Protein AF-A0A931QDY7-F1 (afdb_monomer_lite)

pLDDT: mean 85.54, std 15.71, range [38.47, 98.38]

Radius of gyration: 17.03 Å; chains: 1; bounding box: 41×30×56 Å

Sequence (142 aa):
MKAKELLAEIRPSWLQRVSYSLTRGTNLRGVFIQQLERFFDGLEQAVTTGNPAWLDSILYEWTGSPTLTDLQQQKNNVADLLNKIISITNDVAIENLSEQDALDLLTTITPIYTYALEKTARLEMEARVLYISNELIEMQQK

Foldseek 3Di:
DLLLVLLVQLVVVLLVVLLVVLPVPDPCSPVVSVLVVQQSVLLSVCLVPVNLCSNVVSLLCCLPDPVNVVSPPPDDDVLVSLVVSLVSLLVSLPVRHDPVSSVVNNVSSVVSSVVSNVSRVVSNVVVVVVVVVVVVVVVVVD

Secondary structure (DSSP, 8-state):
-HHHHHHHHHHHHHHHHHHHHH-TT-TTHHHHHHHHHHHHHHHHHHHHHS-GGGGHHHHHHHHH-HHHHHTSSS---HHHHHHHHHHHHHHHHHHHS-HHHHHHHHHHHHHHHHHHHHHHHHHHHHHHHHHHHHHHHHHHT-

Structure (mmCIF, N/CA/C/O backbone):
data_AF-A0A931QDY7-F1
#
_entry.id   AF-A0A931QDY7-F1
#
loop_
_atom_site.group_PDB
_atom_site.id
_atom_site.type_symbol
_atom_site.label_atom_id
_atom_site.label_alt_id
_atom_site.label_comp_id
_atom_site.label_asym_id
_atom_site.label_entity_id
_atom_site.label_seq_id
_atom_site.pdbx_PDB_ins_code
_atom_site.Cartn_x
_atom_site.Cartn_y
_atom_site.Cartn_z
_atom_site.occupancy
_atom_site.B_iso_or_equiv
_atom_site.auth_seq_id
_atom_site.auth_comp_id
_atom_site.auth_asym_id
_atom_site.auth_atom_id
_atom_site.pdbx_PDB_model_num
ATOM 1 N N . MET A 1 1 ? -6.771 -9.496 12.296 1.00 62.59 1 MET A N 1
ATOM 2 C CA . MET A 1 1 ? -8.187 -9.103 12.105 1.00 62.59 1 MET A CA 1
ATOM 3 C C . MET A 1 1 ? -8.369 -7.602 12.286 1.00 62.59 1 MET A C 1
ATOM 5 O O . MET A 1 1 ? -8.658 -6.970 11.284 1.00 62.59 1 MET A O 1
ATOM 9 N N . LYS A 1 2 ? -8.045 -7.021 13.453 1.00 87.75 2 LYS A N 1
ATOM 10 C CA . LYS A 1 2 ? -8.127 -5.566 13.708 1.00 87.75 2 LYS A CA 1
ATOM 11 C C . LYS A 1 2 ? -7.509 -4.678 12.611 1.00 87.75 2 LYS A C 1
ATOM 13 O O . LYS A 1 2 ? -8.185 -3.826 12.062 1.00 87.75 2 LYS A O 1
ATOM 18 N N . ALA A 1 3 ? -6.265 -4.931 12.193 1.00 88.31 3 ALA A N 1
ATOM 19 C CA . ALA A 1 3 ? -5.609 -4.111 11.162 1.00 88.31 3 ALA A CA 1
ATOM 20 C C . ALA A 1 3 ? -6.330 -4.102 9.794 1.00 88.31 3 ALA A C 1
ATOM 22 O O . ALA A 1 3 ? -6.276 -3.107 9.081 1.00 88.31 3 ALA A O 1
ATOM 23 N N . LYS A 1 4 ? -7.034 -5.185 9.430 1.00 92.56 4 LYS A N 1
ATOM 24 C CA . LYS A 1 4 ? -7.841 -5.229 8.201 1.00 92.56 4 LYS A CA 1
ATOM 25 C C . LYS A 1 4 ? -9.071 -4.328 8.324 1.00 92.56 4 LYS A C 1
ATOM 27 O O . LYS A 1 4 ? -9.403 -3.615 7.388 1.00 92.56 4 LYS A O 1
ATOM 32 N N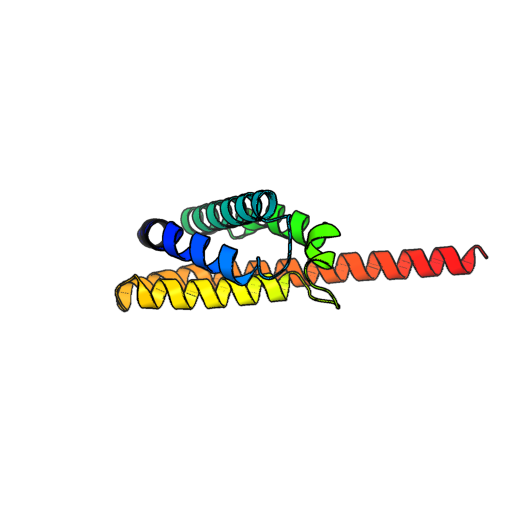 . GLU A 1 5 ? -9.738 -4.368 9.472 1.00 95.25 5 GLU A N 1
ATOM 33 C CA . GLU A 1 5 ? -10.911 -3.531 9.751 1.00 95.25 5 GLU A CA 1
ATOM 34 C C . GLU A 1 5 ? -10.528 -2.047 9.734 1.00 95.25 5 GLU A C 1
ATOM 36 O O . GLU A 1 5 ? -11.194 -1.254 9.076 1.00 95.25 5 GLU A O 1
ATOM 41 N N . LEU A 1 6 ? -9.387 -1.706 10.341 1.00 96.56 6 LEU A N 1
ATOM 42 C CA . LEU A 1 6 ? -8.834 -0.351 10.324 1.00 96.56 6 LEU A CA 1
ATOM 43 C C . LEU A 1 6 ? -8.450 0.110 8.908 1.00 96.56 6 LEU A C 1
ATOM 45 O O . LEU A 1 6 ? -8.695 1.260 8.551 1.00 96.56 6 LEU A O 1
ATOM 49 N N . LEU A 1 7 ? -7.896 -0.778 8.067 1.00 95.81 7 LEU A N 1
ATOM 50 C CA . LEU A 1 7 ? -7.679 -0.477 6.645 1.00 95.81 7 LEU A CA 1
ATOM 51 C C . LEU A 1 7 ? -8.998 -0.187 5.923 1.00 95.81 7 LEU A C 1
ATOM 53 O O . LEU A 1 7 ? -9.100 0.804 5.203 1.00 95.81 7 LEU A O 1
ATOM 57 N N . ALA A 1 8 ? -10.012 -1.030 6.116 1.00 95.50 8 ALA A N 1
ATOM 58 C CA . ALA A 1 8 ? -11.313 -0.844 5.484 1.00 95.50 8 ALA A CA 1
ATOM 59 C C . ALA A 1 8 ? -11.973 0.482 5.905 1.00 95.50 8 ALA A C 1
ATOM 61 O O . ALA A 1 8 ? -12.577 1.153 5.068 1.00 95.50 8 ALA A O 1
ATOM 62 N N . GLU A 1 9 ? -11.808 0.887 7.166 1.00 96.94 9 GLU A N 1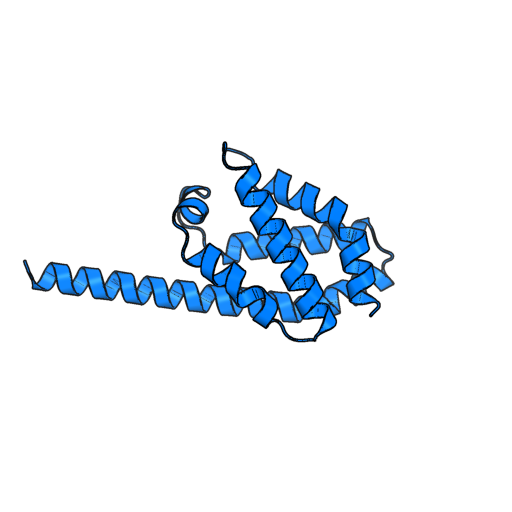
ATOM 63 C CA . GLU A 1 9 ? -12.301 2.160 7.698 1.00 96.94 9 GLU A CA 1
ATOM 64 C C . GLU A 1 9 ? -11.663 3.369 7.002 1.00 96.94 9 GLU A C 1
ATOM 66 O O . GLU A 1 9 ? -12.367 4.292 6.590 1.00 96.94 9 GLU A O 1
ATOM 71 N N . ILE A 1 10 ? -10.344 3.346 6.782 1.00 97.38 10 ILE A N 1
ATOM 72 C CA . ILE A 1 10 ? -9.651 4.461 6.123 1.00 97.38 10 ILE A CA 1
ATOM 73 C C . ILE A 1 10 ? -9.774 4.461 4.595 1.00 97.38 10 ILE A C 1
ATOM 75 O O . ILE A 1 10 ? -9.463 5.472 3.957 1.00 97.38 10 ILE A O 1
ATOM 79 N N . ARG A 1 11 ? -10.225 3.356 3.987 1.00 97.12 11 ARG A N 1
ATOM 80 C CA . ARG A 1 11 ? -10.252 3.151 2.528 1.00 97.12 11 ARG A CA 1
ATOM 81 C C . ARG A 1 11 ? -10.912 4.297 1.745 1.00 97.12 11 ARG A C 1
ATOM 83 O O . ARG A 1 11 ? -10.310 4.726 0.757 1.00 97.12 11 ARG A O 1
ATOM 90 N N . PRO A 1 12 ? -12.084 4.844 2.134 1.00 95.69 12 PRO A N 1
ATOM 91 C CA . PRO A 1 12 ? -12.721 5.924 1.376 1.00 95.69 12 PRO A CA 1
ATOM 92 C C . PRO A 1 12 ? -11.876 7.207 1.364 1.00 95.69 12 PRO A C 1
ATOM 94 O O . PRO A 1 12 ? -11.589 7.754 0.295 1.00 95.69 12 PRO A O 1
ATOM 97 N N . SER A 1 13 ? -11.420 7.648 2.542 1.00 96.38 13 SER A N 1
ATOM 98 C CA . SER A 1 13 ? -10.562 8.829 2.712 1.00 96.38 13 SER A CA 1
ATOM 99 C C . SER A 1 13 ? -9.225 8.659 1.989 1.00 96.38 13 SER A C 1
ATOM 101 O O . SER A 1 13 ? -8.731 9.589 1.341 1.00 96.38 13 SER A O 1
ATOM 103 N N . TRP A 1 14 ? -8.663 7.452 2.047 1.00 96.94 14 TRP A N 1
ATOM 104 C CA . TRP A 1 14 ? -7.428 7.086 1.368 1.00 96.94 14 TRP A CA 1
ATOM 105 C C . TRP A 1 14 ? -7.567 7.163 -0.155 1.00 96.94 14 TRP A C 1
ATOM 107 O O . TRP A 1 14 ? -6.819 7.905 -0.796 1.00 96.94 14 TRP A O 1
ATOM 117 N N . LEU A 1 15 ? -8.560 6.478 -0.739 1.00 93.62 15 LEU A N 1
ATOM 118 C CA . LEU A 1 15 ? -8.777 6.448 -2.193 1.00 93.62 15 LEU A CA 1
ATOM 119 C C . LEU A 1 15 ? -8.994 7.853 -2.738 1.00 93.62 15 LEU A C 1
ATOM 121 O O . LEU A 1 15 ? -8.415 8.222 -3.763 1.00 93.62 15 LEU A O 1
ATOM 125 N N . GLN A 1 16 ? -9.779 8.656 -2.019 1.00 92.12 16 GLN A N 1
ATOM 126 C CA . GLN A 1 16 ? -10.004 10.048 -2.357 1.00 92.12 16 GLN A CA 1
ATOM 127 C C . GLN A 1 16 ? -8.675 10.820 -2.410 1.00 92.12 16 GLN A C 1
ATOM 129 O O . GLN A 1 16 ? -8.344 11.410 -3.443 1.00 92.12 16 GLN A O 1
ATOM 134 N N . ARG A 1 17 ? -7.889 10.816 -1.326 1.00 92.06 17 ARG A N 1
ATOM 135 C CA . ARG A 1 17 ? -6.661 11.625 -1.233 1.00 92.06 17 ARG A CA 1
ATOM 136 C C . ARG A 1 17 ? -5.578 11.188 -2.201 1.00 92.06 17 ARG A C 1
ATOM 138 O O . ARG A 1 17 ? -4.994 12.045 -2.864 1.00 92.06 17 ARG A O 1
ATOM 145 N N . VAL A 1 18 ? -5.329 9.886 -2.316 1.00 89.31 18 VAL A N 1
ATOM 146 C CA . VAL A 1 18 ? -4.320 9.356 -3.241 1.00 89.31 18 VAL A CA 1
ATOM 147 C C . VAL A 1 18 ? -4.689 9.721 -4.682 1.00 89.31 18 VAL A C 1
ATOM 149 O O . VAL A 1 18 ? -3.857 10.270 -5.408 1.00 89.31 18 VAL A O 1
ATOM 152 N N . SER A 1 19 ? -5.962 9.569 -5.062 1.00 85.69 19 SER A N 1
ATOM 153 C CA . SER A 1 19 ? -6.451 9.953 -6.393 1.00 85.69 19 SER A CA 1
ATOM 154 C C . SER A 1 19 ? -6.301 11.452 -6.670 1.00 85.69 19 SER A C 1
ATOM 156 O O . SER A 1 19 ? -5.794 11.840 -7.724 1.00 85.69 19 SER A O 1
ATOM 158 N N . TYR A 1 20 ? -6.685 12.331 -5.738 1.00 85.31 20 TYR A N 1
ATOM 159 C CA . TYR A 1 20 ? -6.514 13.781 -5.918 1.00 85.31 20 TYR A CA 1
ATOM 160 C C . TYR A 1 20 ? -5.044 14.195 -6.001 1.00 85.31 20 TYR A C 1
ATOM 162 O O . TYR A 1 20 ? -4.679 15.067 -6.791 1.00 85.31 20 TYR A O 1
ATOM 170 N N . SER A 1 21 ? -4.187 13.561 -5.204 1.00 80.44 21 SER A N 1
ATOM 171 C CA . SER A 1 21 ? -2.767 13.892 -5.136 1.00 80.44 21 SER A CA 1
ATOM 172 C C . SER A 1 21 ? -2.008 13.521 -6.416 1.00 80.44 21 SER A C 1
ATOM 174 O O . SER A 1 21 ? -0.984 14.136 -6.725 1.00 80.44 21 SER A O 1
ATOM 176 N N . LEU A 1 22 ? -2.513 12.543 -7.172 1.00 70.94 22 LEU A N 1
ATOM 177 C CA . LEU A 1 22 ? -1.865 11.981 -8.361 1.00 70.94 22 LEU A CA 1
ATOM 178 C C . LEU A 1 22 ? -2.508 12.422 -9.687 1.00 70.94 22 LEU A C 1
ATOM 180 O O . LEU A 1 22 ? -1.923 12.224 -10.743 1.00 70.94 22 LEU A O 1
ATOM 184 N N . THR A 1 23 ? -3.671 13.080 -9.653 1.00 66.44 23 THR A N 1
ATOM 185 C CA . THR A 1 23 ? -4.417 13.506 -10.858 1.00 66.44 23 THR A CA 1
ATOM 186 C C . THR A 1 23 ? -4.244 14.981 -11.230 1.00 66.44 23 THR A C 1
ATOM 188 O O . THR A 1 23 ? -4.987 15.491 -12.073 1.00 66.44 23 THR A O 1
ATOM 191 N N . ARG A 1 24 ? -3.261 15.691 -10.654 1.00 58.50 24 ARG A N 1
ATOM 192 C CA . ARG A 1 24 ? -2.893 17.039 -11.120 1.00 58.50 24 ARG A CA 1
ATOM 193 C C . ARG A 1 24 ? -2.220 16.940 -12.500 1.00 58.50 24 ARG A C 1
ATOM 195 O O . ARG A 1 24 ? -1.001 16.972 -12.577 1.00 58.50 24 ARG A O 1
ATOM 202 N N . GLY A 1 25 ? -3.004 16.812 -13.576 1.00 52.31 25 GLY A N 1
ATOM 203 C CA . GLY A 1 25 ? -2.502 17.025 -14.939 1.00 52.31 25 GLY A CA 1
ATOM 204 C C . GLY A 1 25 ? -3.042 16.160 -16.083 1.00 52.31 25 GLY A C 1
ATOM 205 O O . GLY A 1 25 ? -2.677 16.459 -17.213 1.00 52.31 25 GLY A O 1
ATOM 206 N N . THR A 1 26 ? -3.881 15.132 -15.881 1.00 53.22 26 THR A N 1
ATOM 207 C CA . THR A 1 26 ? -4.153 14.171 -16.980 1.00 53.22 26 THR A CA 1
ATOM 208 C C . THR A 1 26 ? -5.550 13.547 -17.067 1.00 53.22 26 THR A C 1
ATOM 210 O O . THR A 1 26 ? -6.213 13.254 -16.074 1.00 53.22 26 THR A O 1
ATOM 213 N N . ASN A 1 27 ? -5.952 13.260 -18.316 1.00 56.56 27 ASN A N 1
ATOM 214 C CA . ASN A 1 27 ? -7.191 12.582 -18.737 1.00 56.56 27 ASN A CA 1
ATOM 215 C C . ASN A 1 27 ? -7.261 11.077 -18.379 1.00 56.56 27 ASN A C 1
ATOM 217 O O . ASN A 1 27 ? -8.221 10.407 -18.750 1.00 56.56 27 ASN A O 1
ATOM 221 N N . LEU A 1 28 ? -6.277 10.524 -17.658 1.00 59.19 28 LEU A N 1
ATOM 222 C CA . LEU A 1 28 ? -6.164 9.085 -17.349 1.00 59.19 28 LEU A CA 1
ATOM 223 C C . LEU A 1 28 ? -6.742 8.696 -15.973 1.00 59.19 28 LEU A C 1
ATOM 225 O O . LEU A 1 28 ? -6.499 7.599 -15.469 1.00 59.19 28 LEU A O 1
ATOM 229 N N . ARG A 1 29 ? -7.546 9.584 -15.369 1.00 64.81 29 ARG A N 1
ATOM 230 C CA . ARG A 1 29 ? -8.096 9.451 -14.009 1.00 64.81 29 ARG A CA 1
ATOM 231 C C . ARG A 1 29 ? -8.805 8.110 -13.757 1.00 64.81 29 ARG A C 1
ATOM 233 O O . ARG A 1 29 ? -8.601 7.524 -12.704 1.00 64.81 29 ARG A O 1
ATOM 240 N N . GLY A 1 30 ? -9.607 7.615 -14.703 1.00 67.69 30 GLY A N 1
ATOM 241 C CA . GLY A 1 30 ? -10.408 6.395 -14.508 1.00 67.69 30 GLY A CA 1
ATOM 242 C C . GLY A 1 30 ? -9.579 5.111 -14.393 1.00 67.69 30 GLY A C 1
ATOM 243 O O . GLY A 1 30 ? -9.786 4.327 -13.473 1.00 67.69 30 GLY A O 1
ATOM 244 N N . VAL A 1 31 ? -8.603 4.924 -15.288 1.00 73.94 31 VAL A N 1
ATOM 245 C CA . VAL A 1 31 ? -7.726 3.737 -15.287 1.00 73.94 31 VAL A CA 1
ATOM 246 C C . VAL A 1 31 ? -6.832 3.733 -14.052 1.00 73.94 31 VAL A C 1
ATOM 248 O O . VAL A 1 31 ? -6.623 2.694 -13.434 1.00 73.94 31 VAL A O 1
ATOM 251 N N . PHE A 1 32 ? -6.341 4.906 -13.649 1.00 76.94 32 PHE A N 1
ATOM 252 C CA . PHE A 1 32 ? -5.475 5.010 -12.485 1.00 76.94 32 PHE A CA 1
ATOM 253 C C . PHE A 1 32 ? -6.208 4.726 -11.164 1.00 76.94 32 PHE A C 1
ATOM 255 O O . PHE A 1 32 ? -5.659 4.051 -10.300 1.00 76.94 32 PHE A O 1
ATOM 262 N N . ILE A 1 33 ? -7.469 5.153 -11.022 1.00 83.94 33 ILE A N 1
ATOM 263 C CA . ILE A 1 33 ? -8.286 4.826 -9.840 1.00 83.94 33 ILE A CA 1
ATOM 264 C C . ILE A 1 33 ? -8.449 3.308 -9.684 1.00 83.94 33 ILE A C 1
ATOM 266 O O . ILE A 1 33 ? -8.236 2.791 -8.594 1.00 83.94 33 ILE A O 1
ATOM 270 N N . GLN A 1 34 ? -8.729 2.580 -10.769 1.00 87.75 34 GLN A N 1
ATOM 271 C CA . GLN A 1 34 ? -8.844 1.113 -10.722 1.00 87.75 34 GLN A CA 1
ATOM 272 C C . GLN A 1 34 ? -7.537 0.442 -10.271 1.00 87.75 34 GLN A C 1
ATOM 274 O O . GLN A 1 34 ? -7.549 -0.559 -9.558 1.00 87.75 34 GLN A O 1
ATOM 279 N N . GLN A 1 35 ? -6.391 0.997 -10.667 1.00 88.69 35 GLN A N 1
ATOM 280 C CA . GLN A 1 35 ? -5.078 0.511 -10.242 1.00 88.69 35 GLN A CA 1
ATOM 281 C C . GLN A 1 35 ? -4.829 0.775 -8.748 1.00 88.69 35 GLN A C 1
ATOM 283 O O . GLN A 1 35 ? -4.297 -0.090 -8.056 1.00 88.69 35 GLN A O 1
ATOM 288 N N . LEU A 1 36 ? -5.262 1.929 -8.230 1.00 91.44 36 LEU A N 1
ATOM 289 C CA . LEU A 1 36 ? -5.202 2.241 -6.798 1.00 91.44 36 LEU A CA 1
ATOM 290 C C . LEU A 1 36 ? -6.121 1.343 -5.964 1.00 91.44 36 LEU A C 1
ATOM 292 O O . LEU A 1 36 ? -5.728 0.911 -4.883 1.00 91.44 36 LEU A O 1
ATOM 296 N N . GLU A 1 37 ? -7.320 1.037 -6.459 1.00 94.12 37 GLU A N 1
ATOM 297 C CA . GLU A 1 37 ? -8.231 0.091 -5.807 1.00 94.12 37 GLU A CA 1
ATOM 298 C C . GLU A 1 37 ? -7.603 -1.301 -5.716 1.00 94.12 37 GLU A C 1
ATOM 300 O O . GLU A 1 37 ? -7.557 -1.872 -4.630 1.00 94.12 37 GLU A O 1
ATOM 305 N N . ARG A 1 38 ? -7.014 -1.796 -6.814 1.00 95.31 38 ARG A N 1
ATOM 306 C CA . ARG A 1 38 ? -6.286 -3.075 -6.826 1.00 95.31 38 ARG A CA 1
ATOM 307 C C . ARG A 1 38 ? -5.094 -3.086 -5.874 1.00 95.31 38 ARG A C 1
ATOM 309 O O . ARG A 1 38 ? -4.846 -4.096 -5.220 1.00 95.31 38 ARG A O 1
ATOM 316 N N . PHE A 1 39 ? -4.354 -1.980 -5.794 1.00 96.12 39 PHE A N 1
ATOM 317 C CA . PHE A 1 39 ? -3.272 -1.838 -4.823 1.00 96.12 39 PHE A CA 1
ATOM 318 C C . PHE A 1 39 ? -3.799 -1.959 -3.389 1.00 96.12 39 PHE A C 1
ATOM 320 O O . PHE A 1 39 ? -3.236 -2.702 -2.586 1.00 96.12 39 PHE A O 1
ATOM 327 N N . PHE A 1 40 ? -4.894 -1.263 -3.076 1.00 97.31 40 PHE A N 1
ATOM 328 C CA . PHE A 1 40 ? -5.498 -1.298 -1.748 1.00 97.31 40 PHE A CA 1
ATOM 329 C C . PHE A 1 40 ? -6.036 -2.690 -1.400 1.00 97.31 40 PHE A C 1
ATOM 331 O O . PHE A 1 40 ? -5.784 -3.187 -0.306 1.00 97.31 40 PHE A O 1
ATOM 338 N N . ASP A 1 41 ? -6.694 -3.361 -2.348 1.00 97.12 41 ASP A N 1
ATOM 339 C CA . ASP A 1 41 ? -7.148 -4.743 -2.175 1.00 97.12 41 ASP A CA 1
ATOM 340 C C . ASP A 1 41 ? -5.964 -5.678 -1.879 1.00 97.12 41 ASP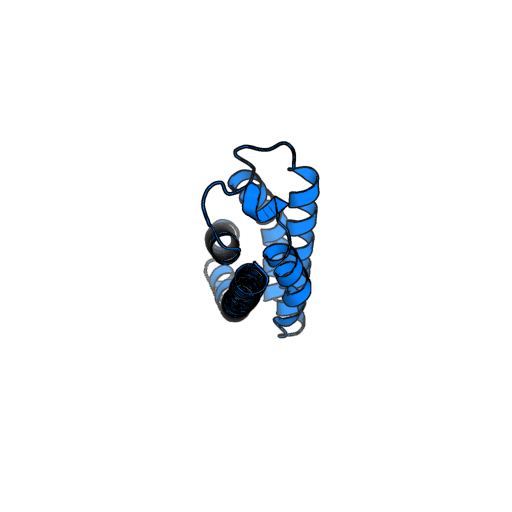 A C 1
ATOM 342 O O . ASP A 1 41 ? -6.028 -6.502 -0.965 1.00 97.12 41 ASP A O 1
ATOM 346 N N . GLY A 1 42 ? -4.852 -5.522 -2.605 1.00 97.88 42 GLY A N 1
ATOM 347 C CA . GLY A 1 42 ? -3.619 -6.269 -2.353 1.00 97.88 42 GLY A CA 1
ATOM 348 C C . GLY A 1 42 ? -3.031 -5.996 -0.966 1.00 97.88 42 GLY A C 1
ATOM 349 O O . GLY A 1 42 ? -2.582 -6.926 -0.297 1.00 97.88 42 GLY A O 1
ATOM 350 N N . LEU A 1 43 ? -3.091 -4.748 -0.494 1.00 97.81 43 LEU A N 1
ATOM 351 C CA . LEU A 1 43 ? -2.661 -4.368 0.853 1.00 97.81 43 LEU A CA 1
ATOM 352 C C . LEU A 1 43 ? -3.545 -5.017 1.929 1.00 97.81 43 LEU A C 1
ATOM 354 O O . LEU A 1 43 ? -3.025 -5.568 2.899 1.00 97.81 43 LEU A O 1
ATOM 358 N N . GLU A 1 44 ? -4.866 -5.027 1.743 1.00 96.94 44 GLU A N 1
ATOM 359 C CA . GLU A 1 44 ? -5.791 -5.715 2.650 1.00 96.94 44 GLU A CA 1
ATOM 360 C C . GLU A 1 44 ? -5.519 -7.226 2.707 1.00 96.94 44 GLU A C 1
ATOM 362 O O . GLU A 1 44 ? -5.536 -7.822 3.792 1.00 96.94 44 GLU A O 1
ATOM 367 N N . GLN A 1 45 ? -5.226 -7.861 1.566 1.00 97.25 45 GLN A N 1
ATOM 368 C CA . GLN A 1 45 ? -4.840 -9.276 1.529 1.00 97.25 45 GLN A CA 1
ATOM 369 C C . GLN A 1 45 ? -3.487 -9.521 2.202 1.00 97.25 45 GLN A C 1
ATOM 371 O O . GLN A 1 45 ? -3.344 -10.486 2.960 1.00 97.25 45 GLN A O 1
ATOM 376 N N . ALA A 1 46 ? -2.511 -8.636 1.995 1.00 97.69 46 ALA A N 1
ATOM 377 C CA . ALA A 1 46 ? -1.210 -8.713 2.649 1.00 97.69 46 ALA A CA 1
ATOM 378 C C . ALA A 1 46 ? -1.337 -8.618 4.175 1.00 97.69 46 ALA A C 1
ATOM 380 O O . ALA A 1 46 ? -0.763 -9.443 4.882 1.00 97.69 46 ALA A O 1
ATOM 381 N N . VAL A 1 47 ? -2.163 -7.703 4.692 1.00 96.69 47 VAL A N 1
ATOM 382 C CA . VAL A 1 47 ? -2.459 -7.608 6.132 1.00 96.69 47 VAL A CA 1
ATOM 383 C C . VAL A 1 47 ? -3.204 -8.839 6.646 1.00 96.69 47 VAL A C 1
ATOM 385 O O . VAL A 1 47 ? -2.933 -9.319 7.744 1.00 96.69 47 VAL A O 1
ATOM 388 N N . THR A 1 48 ? -4.142 -9.372 5.863 1.00 95.50 48 THR A N 1
ATOM 389 C CA . THR A 1 48 ? -4.946 -10.536 6.268 1.00 95.50 48 THR A CA 1
ATOM 390 C C . THR A 1 48 ? -4.107 -11.809 6.361 1.00 95.50 48 THR A C 1
ATOM 392 O O . THR A 1 48 ? -4.306 -12.614 7.269 1.00 95.50 48 THR A O 1
ATOM 395 N N . THR A 1 49 ? -3.184 -12.000 5.421 1.00 95.81 49 THR A N 1
ATOM 396 C CA . THR A 1 49 ? -2.402 -13.237 5.278 1.00 95.81 49 THR A CA 1
ATOM 397 C C . THR A 1 49 ? -0.997 -13.147 5.871 1.00 95.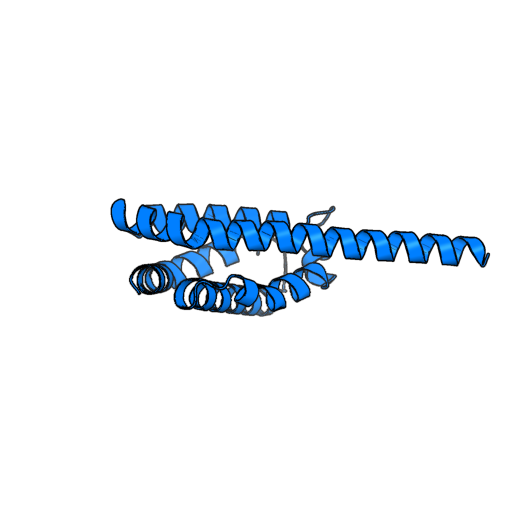81 49 THR A C 1
ATOM 399 O O . THR A 1 49 ? -0.348 -14.175 6.041 1.00 95.81 49 THR A O 1
ATOM 402 N N . GLY A 1 50 ? -0.510 -11.937 6.160 1.00 94.88 50 GLY A N 1
ATOM 403 C CA . GLY A 1 50 ? 0.882 -11.681 6.533 1.00 94.88 50 GLY A CA 1
ATOM 404 C C . GLY A 1 50 ? 1.870 -11.786 5.365 1.00 94.88 50 GLY A C 1
ATOM 405 O O . GLY A 1 50 ? 3.076 -11.784 5.597 1.00 94.88 50 GLY A O 1
ATOM 406 N N . ASN A 1 51 ? 1.392 -11.903 4.119 1.00 97.25 51 ASN A N 1
ATOM 407 C CA . ASN A 1 51 ? 2.241 -12.078 2.942 1.00 97.25 51 ASN A CA 1
ATOM 408 C C . ASN A 1 51 ? 2.267 -10.809 2.067 1.00 97.25 51 ASN A C 1
ATOM 410 O O . ASN A 1 51 ? 1.287 -10.534 1.376 1.00 97.25 51 ASN A O 1
ATOM 414 N N . PRO A 1 52 ? 3.373 -10.050 2.003 1.00 97.62 52 PRO A N 1
ATOM 415 C CA . PRO A 1 52 ? 3.431 -8.834 1.193 1.00 97.62 52 PRO A CA 1
ATOM 416 C C . PRO A 1 52 ? 3.462 -9.094 -0.327 1.00 97.62 52 PRO A C 1
ATOM 418 O O . PRO A 1 52 ? 3.225 -8.171 -1.105 1.00 97.62 52 PRO A O 1
ATOM 421 N N . ALA A 1 53 ? 3.664 -10.343 -0.770 1.00 97.38 53 ALA A N 1
ATOM 422 C CA . ALA A 1 53 ? 3.673 -10.709 -2.190 1.00 97.38 53 ALA A CA 1
ATOM 423 C C . ALA A 1 53 ? 2.320 -10.493 -2.899 1.00 97.38 53 ALA A C 1
ATOM 425 O O . ALA A 1 53 ? 2.266 -10.506 -4.126 1.00 97.38 53 ALA A O 1
ATOM 426 N N . TRP A 1 54 ? 1.229 -10.234 -2.165 1.00 98.06 54 TRP A N 1
ATOM 427 C CA . TRP A 1 54 ? -0.043 -9.793 -2.758 1.00 98.06 54 TRP A CA 1
ATOM 428 C C . TRP A 1 54 ? 0.081 -8.489 -3.561 1.00 98.06 54 TRP A C 1
ATOM 430 O O . TRP A 1 54 ? -0.739 -8.236 -4.441 1.00 98.06 54 TRP A O 1
ATOM 440 N N . LEU A 1 55 ? 1.119 -7.688 -3.304 1.00 97.81 55 LEU A N 1
ATOM 441 C CA . LEU A 1 55 ? 1.411 -6.472 -4.062 1.00 97.81 55 LEU A CA 1
ATOM 442 C C . LEU A 1 55 ? 2.257 -6.728 -5.321 1.00 97.81 55 LEU A C 1
ATOM 444 O O . LEU A 1 55 ? 2.386 -5.840 -6.156 1.00 97.81 55 LEU A O 1
ATOM 448 N N . ASP A 1 56 ? 2.811 -7.925 -5.520 1.00 96.25 56 ASP A N 1
ATOM 449 C CA . ASP A 1 56 ? 3.783 -8.167 -6.593 1.00 96.25 56 ASP A CA 1
ATOM 450 C C . ASP A 1 56 ? 3.239 -7.860 -7.990 1.00 96.25 56 ASP A C 1
ATOM 452 O O . ASP A 1 56 ? 3.925 -7.224 -8.787 1.00 96.25 56 ASP A O 1
ATOM 456 N N . SER A 1 57 ? 2.005 -8.283 -8.282 1.00 94.25 57 SER A N 1
ATOM 457 C CA . SER A 1 57 ? 1.395 -8.079 -9.603 1.00 94.25 57 SER A CA 1
ATOM 458 C C . SER A 1 57 ? 1.249 -6.596 -9.928 1.00 94.25 57 SER A C 1
ATOM 460 O O . SER A 1 57 ? 1.598 -6.170 -11.024 1.00 94.25 57 SER A O 1
ATOM 462 N N . ILE A 1 58 ? 0.757 -5.801 -8.973 1.00 93.31 58 ILE A N 1
ATOM 463 C CA . ILE A 1 58 ? 0.508 -4.376 -9.199 1.00 93.31 58 ILE A CA 1
ATOM 464 C C . ILE A 1 58 ? 1.825 -3.597 -9.303 1.00 93.31 58 ILE A C 1
ATOM 466 O O . ILE A 1 58 ? 1.960 -2.726 -10.157 1.00 93.31 58 ILE A O 1
ATOM 470 N N . LEU A 1 59 ? 2.837 -3.972 -8.515 1.00 92.62 59 LEU A N 1
ATOM 471 C CA . LEU A 1 59 ? 4.174 -3.380 -8.593 1.00 92.62 59 LEU A CA 1
ATOM 472 C C . LEU A 1 59 ? 4.871 -3.714 -9.917 1.00 92.62 59 LEU A C 1
ATOM 474 O O . LEU A 1 59 ? 5.512 -2.849 -10.515 1.00 92.62 59 LEU A O 1
ATOM 478 N N . TYR A 1 60 ? 4.721 -4.947 -10.405 1.00 90.50 60 TYR A N 1
ATOM 479 C CA . TYR A 1 60 ? 5.236 -5.351 -11.712 1.00 90.50 60 TYR A CA 1
ATOM 480 C C . TYR A 1 60 ? 4.573 -4.566 -12.851 1.00 90.50 60 TYR A C 1
ATOM 482 O O . TYR A 1 60 ? 5.250 -4.045 -13.733 1.00 90.50 60 TYR A O 1
ATOM 490 N N . GLU A 1 61 ? 3.250 -4.407 -12.804 1.00 87.44 61 GLU A N 1
ATOM 491 C CA . GLU A 1 61 ? 2.517 -3.618 -13.797 1.00 87.44 61 GLU A CA 1
ATOM 492 C C . GLU A 1 61 ? 2.926 -2.139 -13.778 1.00 87.44 61 GLU A C 1
ATOM 494 O O . GLU A 1 61 ? 3.112 -1.537 -14.835 1.00 87.44 61 GLU A O 1
ATOM 499 N N . TRP A 1 62 ? 3.100 -1.545 -12.594 1.00 86.81 62 TRP A N 1
ATOM 500 C CA . TRP A 1 62 ? 3.491 -0.139 -12.478 1.00 86.81 62 TRP A CA 1
ATOM 501 C C . TRP A 1 62 ? 4.915 0.118 -12.961 1.00 86.81 62 TRP A C 1
ATOM 503 O O . TRP A 1 62 ? 5.159 1.136 -13.603 1.00 86.81 62 TRP A O 1
ATOM 513 N N . THR A 1 63 ? 5.840 -0.805 -12.692 1.00 82.56 63 THR A N 1
ATOM 514 C CA . THR A 1 63 ? 7.243 -0.691 -13.128 1.00 82.56 63 THR A CA 1
ATOM 515 C C . THR A 1 63 ? 7.415 -0.966 -14.622 1.00 82.56 63 THR A C 1
ATOM 517 O O . THR A 1 63 ? 8.313 -0.404 -15.243 1.00 82.56 63 THR A O 1
ATOM 520 N N . GLY A 1 64 ? 6.544 -1.785 -15.218 1.00 75.19 64 GLY A N 1
ATOM 521 C CA . GLY A 1 64 ? 6.563 -2.103 -16.647 1.00 75.19 64 GLY A CA 1
ATOM 522 C C . GLY A 1 64 ? 5.744 -1.172 -17.550 1.00 75.19 64 GLY A C 1
ATOM 523 O O . GLY A 1 64 ? 5.827 -1.313 -18.768 1.00 75.19 64 GLY A O 1
ATOM 524 N N . SER A 1 65 ? 4.933 -0.254 -17.004 1.00 67.19 65 SER A N 1
ATOM 525 C CA . SER A 1 65 ? 3.995 0.562 -17.792 1.00 67.19 65 SER A CA 1
ATOM 526 C C . SER A 1 65 ? 4.568 1.935 -18.184 1.00 67.19 65 SER A C 1
ATOM 528 O O . SER A 1 65 ? 4.688 2.811 -17.321 1.00 67.19 65 SER A O 1
ATOM 530 N N . PRO A 1 66 ? 4.799 2.201 -19.490 1.00 54.94 66 PRO A N 1
ATOM 531 C CA . PRO A 1 66 ? 5.302 3.492 -19.972 1.00 54.94 66 PRO A CA 1
ATOM 532 C C . PRO A 1 66 ? 4.360 4.661 -19.652 1.00 54.94 66 PRO A C 1
ATOM 534 O O . PRO A 1 66 ? 4.791 5.780 -19.395 1.00 54.94 66 PRO A O 1
ATOM 537 N N . THR A 1 67 ? 3.048 4.401 -19.617 1.00 50.09 67 THR A N 1
ATOM 538 C CA . THR A 1 67 ? 2.029 5.438 -19.381 1.00 50.09 67 THR A CA 1
ATOM 539 C C . THR A 1 67 ? 2.000 5.929 -17.935 1.00 50.09 67 THR A C 1
ATOM 541 O O . THR A 1 67 ? 1.626 7.074 -17.700 1.00 50.09 67 THR A O 1
ATOM 544 N N . LEU A 1 68 ? 2.417 5.108 -16.966 1.00 46.50 68 LEU A N 1
ATOM 545 C CA . LEU A 1 68 ? 2.571 5.525 -15.567 1.00 46.50 68 LEU A CA 1
ATOM 546 C C . LEU A 1 68 ? 3.858 6.327 -15.356 1.00 46.50 68 LEU A C 1
ATOM 548 O O . LEU A 1 68 ? 3.843 7.309 -14.616 1.00 46.50 68 LEU A O 1
ATOM 552 N N . THR A 1 69 ? 4.935 5.962 -16.055 1.00 49.03 69 THR A N 1
ATOM 553 C CA . THR A 1 69 ? 6.205 6.700 -16.033 1.00 49.03 69 THR A CA 1
ATOM 554 C C . THR A 1 69 ? 6.131 8.034 -16.784 1.00 49.03 69 THR A C 1
ATOM 556 O O . THR A 1 69 ? 6.747 9.004 -16.356 1.00 49.03 69 THR A O 1
ATOM 559 N N . ASP A 1 70 ? 5.320 8.136 -17.844 1.00 43.69 70 ASP A N 1
ATOM 560 C CA . ASP A 1 70 ? 5.133 9.373 -18.623 1.00 43.69 70 ASP A CA 1
ATOM 561 C C . ASP A 1 70 ? 4.219 10.397 -17.931 1.00 43.69 70 ASP A C 1
ATOM 563 O O . ASP A 1 70 ? 4.328 11.606 -18.159 1.00 43.69 70 ASP A O 1
ATOM 567 N N . LEU A 1 71 ? 3.334 9.932 -17.042 1.00 48.38 71 LEU A N 1
ATOM 568 C CA . LEU A 1 71 ? 2.514 10.785 -16.176 1.00 48.38 71 LEU A CA 1
ATOM 569 C C . LEU A 1 71 ? 3.349 11.590 -15.165 1.00 48.38 71 LEU A C 1
ATOM 571 O O . LEU A 1 71 ? 2.860 12.580 -14.618 1.00 48.38 71 LEU A O 1
ATOM 575 N N . GLN A 1 72 ? 4.607 11.200 -14.954 1.00 45.44 72 GLN A N 1
ATOM 576 C CA . GLN A 1 72 ? 5.593 11.898 -14.140 1.00 45.44 72 GLN A CA 1
ATOM 577 C C . GLN A 1 72 ? 6.734 12.381 -15.040 1.00 45.44 72 GLN A C 1
ATOM 579 O O . GLN A 1 72 ? 7.819 11.804 -15.076 1.00 45.44 72 GLN A O 1
ATOM 584 N N . GLN A 1 73 ? 6.470 13.437 -15.815 1.00 41.34 73 GLN A N 1
ATOM 585 C CA . GLN A 1 73 ? 7.489 14.069 -16.653 1.00 41.34 73 GLN A CA 1
ATOM 586 C C . GLN A 1 73 ? 8.770 14.319 -15.837 1.00 41.34 73 GLN A C 1
ATOM 588 O O . GLN A 1 73 ? 8.743 15.055 -14.856 1.00 41.34 73 GLN A O 1
ATOM 593 N N . GLN A 1 74 ? 9.867 13.707 -16.301 1.00 38.47 74 GLN A N 1
ATOM 594 C CA . GLN A 1 74 ? 11.199 13.602 -15.685 1.00 38.47 74 GLN A CA 1
ATOM 595 C C . GLN A 1 74 ? 11.333 12.547 -14.573 1.00 38.47 74 GLN A C 1
ATOM 597 O O . GLN A 1 74 ? 11.184 12.843 -13.396 1.00 38.47 74 GLN A O 1
ATOM 602 N N . LYS A 1 75 ? 11.746 11.337 -14.992 1.00 46.84 75 LYS A N 1
ATOM 603 C CA . LYS A 1 75 ? 12.424 10.297 -14.192 1.00 46.84 75 LYS A CA 1
ATOM 604 C C . LYS A 1 75 ? 11.930 10.180 -12.741 1.00 46.84 75 LYS A C 1
ATOM 606 O O . LYS A 1 75 ? 12.658 10.618 -11.870 1.00 46.84 75 LYS A O 1
ATOM 611 N N . ASN A 1 76 ? 10.797 9.536 -12.479 1.00 50.28 76 ASN A N 1
ATOM 612 C CA . ASN A 1 76 ? 10.431 9.028 -11.145 1.00 50.28 76 ASN A CA 1
ATOM 613 C C . ASN A 1 76 ? 9.522 7.807 -11.384 1.00 50.28 76 ASN A C 1
ATOM 615 O O . ASN A 1 76 ? 8.473 7.918 -12.010 1.00 50.28 76 ASN A O 1
ATOM 619 N N . ASN A 1 77 ? 10.053 6.589 -11.322 1.00 72.81 77 ASN A N 1
ATOM 620 C CA . ASN A 1 77 ? 10.350 5.778 -10.142 1.00 72.81 77 ASN A CA 1
ATOM 621 C C . ASN A 1 77 ? 9.074 5.441 -9.346 1.00 72.81 77 ASN A C 1
ATOM 623 O O . ASN A 1 77 ? 8.525 6.263 -8.615 1.00 72.81 77 ASN A O 1
ATOM 627 N N . VAL A 1 78 ? 8.584 4.212 -9.501 1.00 84.62 78 VAL A N 1
ATOM 628 C CA . VAL A 1 78 ? 7.411 3.685 -8.789 1.00 84.62 78 VAL A CA 1
ATOM 629 C C . VAL A 1 78 ? 7.614 3.765 -7.269 1.00 84.62 78 VAL A C 1
ATOM 631 O O . VAL A 1 78 ? 6.636 3.873 -6.528 1.00 84.62 78 VAL A O 1
ATOM 634 N N . ALA A 1 79 ? 8.859 3.818 -6.783 1.00 87.94 79 ALA A N 1
ATOM 635 C CA . ALA A 1 79 ? 9.162 4.070 -5.380 1.00 87.94 79 ALA A CA 1
ATOM 636 C C . ALA A 1 79 ? 8.698 5.458 -4.916 1.00 87.94 79 ALA A C 1
ATOM 638 O O . ALA A 1 79 ? 8.238 5.578 -3.785 1.00 87.94 79 ALA A O 1
ATOM 639 N N . ASP A 1 80 ? 8.728 6.493 -5.759 1.00 86.00 80 ASP A N 1
ATOM 640 C CA . ASP A 1 80 ? 8.217 7.820 -5.384 1.00 86.00 80 ASP A CA 1
ATOM 641 C C . ASP A 1 80 ? 6.695 7.829 -5.273 1.00 86.00 80 ASP A C 1
ATOM 643 O O . ASP A 1 80 ? 6.129 8.423 -4.349 1.00 86.00 80 ASP A O 1
ATOM 647 N N . LEU A 1 81 ? 6.019 7.109 -6.174 1.00 87.12 81 LEU A N 1
ATOM 648 C CA . LEU A 1 81 ? 4.586 6.854 -6.059 1.00 87.12 81 LEU A CA 1
ATOM 649 C C . LEU A 1 81 ? 4.271 6.121 -4.746 1.00 87.12 81 LEU A C 1
ATOM 651 O O . LEU A 1 81 ? 3.367 6.537 -4.019 1.00 87.12 81 LEU A O 1
ATOM 655 N N . LEU A 1 82 ? 5.032 5.076 -4.413 1.00 92.62 82 LEU A N 1
ATOM 656 C CA . LEU A 1 82 ? 4.869 4.338 -3.162 1.00 92.62 82 LEU A CA 1
ATOM 657 C C . LEU A 1 82 ? 5.138 5.210 -1.936 1.00 92.62 82 LEU A C 1
ATOM 659 O O . LEU A 1 82 ? 4.322 5.211 -1.023 1.00 92.62 82 LEU A O 1
ATOM 663 N N . ASN A 1 83 ? 6.207 6.006 -1.920 1.00 93.12 83 ASN A N 1
ATOM 664 C CA . ASN A 1 83 ? 6.510 6.936 -0.828 1.00 93.12 83 ASN A CA 1
ATOM 665 C C . ASN A 1 83 ? 5.361 7.923 -0.597 1.00 93.12 83 ASN A C 1
ATOM 667 O O . ASN A 1 83 ? 4.973 8.197 0.540 1.00 93.12 83 ASN A O 1
ATOM 671 N N . LYS A 1 84 ? 4.759 8.415 -1.681 1.00 91.75 84 LYS A N 1
ATOM 672 C CA . LYS A 1 84 ? 3.597 9.299 -1.613 1.00 91.75 84 LYS A CA 1
ATOM 673 C C . LYS A 1 84 ? 2.352 8.586 -1.088 1.00 91.75 84 LYS A C 1
ATOM 675 O O . LYS A 1 84 ? 1.635 9.151 -0.265 1.00 91.75 84 LYS A O 1
ATOM 680 N N . ILE A 1 85 ? 2.111 7.349 -1.520 1.00 94.62 85 ILE A N 1
ATOM 681 C CA . ILE A 1 85 ? 1.050 6.494 -0.976 1.00 94.62 85 ILE A CA 1
ATOM 682 C C . ILE A 1 85 ? 1.264 6.255 0.525 1.00 94.62 85 ILE A C 1
ATOM 684 O O . ILE A 1 85 ? 0.319 6.403 1.295 1.00 94.62 85 ILE A O 1
ATOM 688 N N . ILE A 1 86 ? 2.486 5.936 0.953 1.00 96.75 86 ILE A N 1
ATOM 689 C CA . ILE A 1 86 ? 2.840 5.696 2.359 1.00 96.75 86 ILE A CA 1
ATOM 690 C C . ILE A 1 86 ? 2.558 6.944 3.194 1.00 96.75 86 ILE A C 1
ATOM 692 O O . ILE A 1 86 ? 1.853 6.857 4.195 1.00 96.75 86 ILE A O 1
ATOM 696 N N . SER A 1 87 ? 3.026 8.114 2.749 1.00 96.81 87 SER A N 1
ATOM 697 C CA . SER A 1 87 ? 2.763 9.383 3.438 1.00 96.81 87 SER A CA 1
ATOM 698 C C . SER A 1 87 ? 1.264 9.636 3.596 1.00 96.81 87 SER A C 1
ATOM 700 O O . SER A 1 87 ? 0.806 9.906 4.700 1.00 96.81 87 SER A O 1
ATOM 702 N N . ILE A 1 88 ? 0.481 9.479 2.522 1.00 96.44 88 ILE A N 1
ATOM 703 C CA . ILE A 1 88 ? -0.975 9.681 2.577 1.00 96.44 88 ILE A CA 1
ATOM 704 C C . ILE A 1 88 ? -1.639 8.647 3.491 1.00 96.44 88 ILE A C 1
ATOM 706 O O . ILE A 1 88 ? -2.597 8.972 4.184 1.00 96.44 88 ILE A O 1
ATOM 710 N N . THR A 1 89 ? -1.143 7.411 3.516 1.00 97.69 89 THR A N 1
ATOM 711 C CA . THR A 1 89 ? -1.659 6.370 4.413 1.00 97.69 89 THR A CA 1
ATOM 712 C C . THR A 1 89 ? -1.444 6.748 5.871 1.00 97.69 89 THR A C 1
ATOM 714 O O . THR A 1 89 ? -2.378 6.634 6.659 1.00 97.69 89 THR A O 1
ATOM 717 N N . ASN A 1 90 ? -0.257 7.257 6.210 1.00 97.69 90 ASN A N 1
ATOM 718 C CA . ASN A 1 90 ? 0.054 7.739 7.553 1.00 97.69 90 ASN A CA 1
ATOM 719 C C . ASN A 1 90 ? -0.867 8.893 7.956 1.00 97.69 90 ASN A C 1
ATOM 721 O O . ASN A 1 90 ? -1.495 8.823 9.009 1.00 97.69 90 ASN A O 1
ATOM 725 N N . ASP A 1 91 ? -1.004 9.903 7.094 1.00 98.06 91 ASP A N 1
ATOM 726 C CA . ASP A 1 91 ? -1.855 11.067 7.356 1.00 98.06 91 ASP A CA 1
ATOM 727 C C . ASP A 1 91 ? 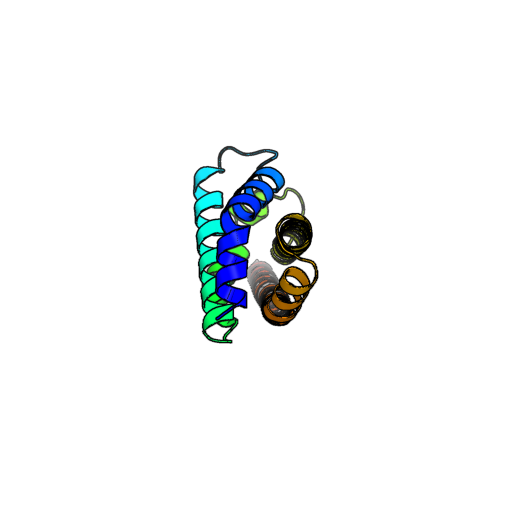-3.317 10.646 7.562 1.00 98.06 91 ASP A C 1
ATOM 729 O O . ASP A 1 91 ? -3.961 11.025 8.536 1.00 98.06 91 ASP A O 1
ATOM 733 N N . VAL A 1 92 ? -3.847 9.800 6.673 1.00 98.06 92 VAL A N 1
ATOM 734 C CA . VAL A 1 92 ? -5.234 9.332 6.768 1.00 98.06 92 VAL A CA 1
ATOM 735 C C . VAL A 1 92 ? -5.446 8.481 8.019 1.00 98.06 92 VAL A C 1
ATOM 737 O O . VAL A 1 92 ? -6.462 8.662 8.687 1.00 98.06 92 VAL A O 1
ATOM 740 N N . ALA A 1 93 ? -4.516 7.589 8.364 1.00 97.88 93 ALA A N 1
ATOM 741 C CA . ALA A 1 93 ? -4.622 6.783 9.577 1.00 97.88 93 ALA A CA 1
ATOM 742 C C . ALA A 1 93 ? -4.656 7.664 10.833 1.00 97.88 93 ALA A C 1
ATOM 744 O O . ALA A 1 93 ? -5.545 7.499 11.662 1.00 97.88 93 ALA A O 1
ATOM 745 N N . ILE A 1 94 ? -3.744 8.635 10.941 1.00 97.81 94 ILE A N 1
ATOM 746 C CA . ILE A 1 94 ? -3.662 9.554 12.087 1.00 97.81 94 ILE A CA 1
ATOM 747 C C . ILE A 1 94 ? -4.925 10.416 12.210 1.00 97.81 94 ILE A C 1
ATOM 749 O O . ILE A 1 94 ? -5.375 10.702 13.314 1.00 97.81 94 ILE A O 1
ATOM 753 N N . GLU A 1 95 ? -5.500 10.846 11.089 1.00 97.69 95 GLU A N 1
ATOM 754 C CA . GLU A 1 95 ? -6.657 11.742 11.100 1.00 97.69 95 GLU A CA 1
ATOM 755 C C . GLU A 1 95 ? -8.003 11.040 11.309 1.00 97.69 95 GLU A C 1
ATOM 757 O O . GLU A 1 95 ? -8.956 11.684 11.746 1.00 97.69 95 GLU A O 1
ATOM 762 N N . ASN A 1 96 ? -8.116 9.759 10.944 1.00 97.50 96 ASN A N 1
ATOM 763 C CA . ASN A 1 96 ? -9.403 9.052 10.921 1.00 97.50 96 ASN A CA 1
ATOM 764 C C . ASN A 1 96 ? -9.524 7.988 12.017 1.00 97.50 96 ASN A C 1
ATOM 766 O O . ASN A 1 96 ? -10.636 7.551 12.288 1.00 97.50 96 ASN A O 1
ATOM 770 N N . LEU A 1 97 ? -8.421 7.578 12.647 1.00 97.75 97 LEU A N 1
ATOM 771 C CA . LEU A 1 97 ? -8.414 6.542 13.679 1.00 97.75 97 LEU A CA 1
ATOM 772 C C . LEU A 1 97 ? -8.040 7.124 15.047 1.00 97.75 97 LEU A C 1
ATOM 774 O O . LEU A 1 97 ? -7.495 8.222 15.157 1.00 97.75 97 LEU A O 1
ATOM 778 N N . SER A 1 98 ? -8.305 6.365 16.114 1.00 97.88 98 SER A N 1
ATOM 779 C CA . SER A 1 98 ? -7.733 6.680 17.426 1.00 97.88 98 SER A CA 1
ATOM 780 C C . SER A 1 98 ? -6.205 6.537 17.396 1.00 97.88 98 SER A C 1
ATOM 782 O O . SER A 1 98 ? -5.669 5.793 16.578 1.00 97.88 98 SER A O 1
ATOM 784 N N . GLU A 1 99 ? -5.487 7.196 18.308 1.00 97.06 99 GLU A N 1
ATOM 785 C CA . GLU A 1 99 ? -4.016 7.118 18.369 1.00 97.06 99 GLU A CA 1
ATOM 786 C C . GLU A 1 99 ? -3.510 5.667 18.459 1.00 97.06 99 GLU A C 1
ATOM 788 O O . GLU A 1 99 ? -2.582 5.280 17.746 1.00 97.06 99 GLU A O 1
ATOM 793 N N . GLN A 1 100 ? -4.165 4.839 19.280 1.00 96.75 100 GLN A N 1
ATOM 794 C CA . GLN A 1 100 ? -3.818 3.426 19.422 1.00 96.75 100 GLN A CA 1
ATOM 795 C C . GLN A 1 100 ? -4.110 2.636 18.143 1.00 96.75 100 GLN A C 1
ATOM 797 O O . GLN A 1 100 ? -3.300 1.809 17.735 1.00 96.75 100 GLN A O 1
ATOM 802 N N . ASP A 1 101 ? -5.253 2.879 17.501 1.00 97.88 101 ASP A N 1
ATOM 803 C CA . ASP A 1 101 ? -5.628 2.171 16.277 1.00 97.88 101 ASP A CA 1
ATOM 804 C C . ASP A 1 101 ? -4.742 2.576 15.095 1.00 97.88 101 ASP A C 1
ATOM 806 O O . ASP A 1 101 ? -4.315 1.721 14.321 1.00 97.88 101 ASP A O 1
ATOM 810 N N . ALA A 1 102 ? -4.392 3.859 14.991 1.00 98.00 102 ALA A N 1
ATOM 811 C CA . ALA A 1 102 ? -3.420 4.342 14.023 1.00 98.00 102 ALA A CA 1
ATOM 812 C C . ALA A 1 102 ? -2.064 3.661 14.242 1.00 98.00 102 ALA A C 1
ATOM 814 O O . ALA A 1 102 ? -1.499 3.115 13.298 1.00 98.00 102 ALA A O 1
ATOM 815 N N . LEU A 1 103 ? -1.560 3.617 15.480 1.00 97.31 103 LEU A N 1
ATOM 816 C CA . LEU A 1 103 ? -0.297 2.943 15.788 1.00 97.31 103 LEU A CA 1
ATOM 817 C C . LEU A 1 103 ? -0.341 1.445 15.437 1.00 97.31 103 LEU A C 1
ATOM 819 O O . LEU A 1 103 ? 0.578 0.940 14.786 1.00 97.31 103 LEU A O 1
ATOM 823 N N . ASP A 1 104 ? -1.409 0.742 15.819 1.00 96.50 104 ASP A N 1
ATOM 824 C CA . ASP A 1 104 ? -1.606 -0.681 15.515 1.00 96.50 104 ASP A CA 1
ATOM 825 C C . ASP A 1 104 ? -1.615 -0.931 13.997 1.00 96.50 104 ASP A C 1
ATOM 827 O O . ASP A 1 104 ? -0.980 -1.868 13.499 1.00 96.50 104 ASP A O 1
ATOM 831 N N . LEU A 1 105 ? -2.314 -0.081 13.240 1.00 97.62 105 LEU A N 1
ATOM 832 C CA . LEU A 1 105 ? -2.372 -0.174 11.788 1.00 97.62 105 LEU A CA 1
ATOM 833 C C . LEU A 1 105 ? -1.003 0.103 11.158 1.00 97.62 105 LEU A C 1
ATOM 835 O O . LEU A 1 105 ? -0.513 -0.710 10.372 1.00 97.62 105 LEU A O 1
ATOM 839 N N . LEU A 1 106 ? -0.373 1.226 11.509 1.00 97.44 106 LEU A N 1
ATOM 840 C CA . LEU A 1 106 ? 0.880 1.671 10.904 1.00 97.44 106 LEU A CA 1
ATOM 841 C C . LEU A 1 106 ? 2.020 0.687 11.171 1.00 97.44 106 LEU A C 1
ATOM 843 O O . LEU A 1 106 ? 2.762 0.342 10.249 1.00 97.44 106 LEU A O 1
ATOM 847 N N . THR A 1 107 ? 2.125 0.159 12.390 1.00 96.75 107 THR A N 1
ATOM 848 C CA . THR A 1 107 ? 3.114 -0.881 12.717 1.00 96.75 107 THR A CA 1
ATOM 849 C C . THR A 1 107 ? 2.874 -2.178 11.940 1.00 96.75 107 THR A C 1
ATOM 851 O O . THR A 1 107 ? 3.838 -2.824 11.528 1.00 96.75 107 THR A O 1
ATOM 854 N N . THR A 1 108 ? 1.613 -2.528 11.663 1.00 96.94 108 THR A N 1
ATOM 855 C CA . THR A 1 108 ? 1.257 -3.712 10.867 1.00 96.94 108 THR A CA 1
ATOM 856 C C . THR A 1 108 ? 1.602 -3.550 9.383 1.00 96.94 108 THR A C 1
ATOM 858 O O . THR A 1 108 ? 2.116 -4.483 8.766 1.00 96.94 108 THR A O 1
ATOM 861 N N . ILE A 1 109 ? 1.331 -2.385 8.784 1.00 97.25 109 ILE A N 1
ATOM 862 C CA . ILE A 1 109 ? 1.510 -2.176 7.334 1.00 97.25 109 ILE A CA 1
ATOM 863 C C . ILE A 1 109 ? 2.925 -1.746 6.943 1.00 97.25 109 ILE A C 1
ATOM 865 O O . ILE A 1 109 ? 3.331 -1.965 5.804 1.00 97.25 109 ILE A O 1
ATOM 869 N N . THR A 1 110 ? 3.701 -1.181 7.873 1.00 97.69 110 THR A N 1
ATOM 870 C CA . THR A 1 110 ? 5.095 -0.767 7.634 1.00 97.69 110 THR A CA 1
ATOM 871 C C . THR A 1 110 ? 5.945 -1.859 6.966 1.00 97.69 110 THR A C 1
ATOM 873 O O . THR A 1 110 ? 6.498 -1.575 5.905 1.00 97.69 110 THR A O 1
ATOM 876 N N . PRO A 1 111 ? 6.030 -3.109 7.475 1.00 98.19 111 PRO A N 1
ATOM 877 C CA . PRO A 1 111 ? 6.834 -4.149 6.821 1.00 98.19 111 PRO A CA 1
ATOM 878 C C . PRO A 1 111 ? 6.341 -4.503 5.408 1.00 98.19 111 PRO A C 1
ATOM 880 O O . PRO A 1 111 ? 7.146 -4.858 4.548 1.00 98.19 111 PRO A O 1
ATOM 883 N N . ILE A 1 112 ? 5.037 -4.371 5.138 1.00 98.38 112 ILE A N 1
ATOM 884 C CA . ILE A 1 112 ? 4.463 -4.596 3.804 1.00 98.38 112 ILE A CA 1
ATOM 885 C C . ILE A 1 112 ? 4.920 -3.492 2.842 1.00 98.38 112 ILE A C 1
ATOM 887 O O . ILE A 1 112 ? 5.326 -3.778 1.715 1.00 98.38 112 ILE A O 1
ATOM 891 N N . TYR A 1 113 ? 4.914 -2.237 3.290 1.00 98.06 113 TYR A N 1
ATOM 892 C CA . TYR A 1 113 ? 5.419 -1.120 2.496 1.00 98.06 113 TYR A CA 1
ATOM 893 C C . TYR A 1 113 ? 6.931 -1.171 2.279 1.00 98.06 113 TYR A C 1
ATOM 895 O O . TYR A 1 113 ? 7.385 -0.898 1.169 1.00 98.06 113 TYR A O 1
ATOM 903 N N . THR A 1 114 ? 7.708 -1.570 3.289 1.00 98.25 114 THR A N 1
ATOM 904 C CA . THR A 1 114 ? 9.152 -1.797 3.137 1.00 98.25 114 THR A CA 1
ATOM 905 C C . THR A 1 114 ? 9.422 -2.837 2.052 1.00 98.25 114 THR A C 1
ATOM 907 O O . THR A 1 114 ? 10.190 -2.565 1.131 1.00 98.25 114 THR A O 1
ATOM 910 N N . TYR A 1 115 ? 8.715 -3.972 2.084 1.00 98.38 115 TYR A N 1
ATOM 911 C CA . TYR A 1 115 ? 8.804 -4.981 1.027 1.00 98.38 115 TYR A CA 1
ATOM 912 C C . TYR A 1 115 ? 8.461 -4.405 -0.354 1.00 98.38 115 TYR A C 1
ATOM 914 O O . TYR A 1 115 ? 9.177 -4.649 -1.323 1.00 98.38 115 TYR A O 1
ATOM 922 N N . ALA A 1 116 ? 7.375 -3.633 -0.462 1.00 97.69 116 ALA A N 1
ATOM 923 C CA . ALA A 1 116 ? 6.941 -3.056 -1.732 1.00 97.69 116 ALA A CA 1
ATOM 924 C C . ALA A 1 116 ? 7.993 -2.108 -2.335 1.00 97.69 116 ALA A C 1
ATOM 926 O O . ALA A 1 116 ? 8.244 -2.155 -3.543 1.00 97.69 116 ALA A O 1
ATOM 927 N N . LEU A 1 117 ? 8.642 -1.288 -1.502 1.00 95.94 117 LEU A N 1
ATOM 928 C CA . LEU A 1 117 ? 9.736 -0.405 -1.916 1.00 95.94 117 LEU A CA 1
ATOM 929 C C . LEU A 1 117 ? 10.958 -1.202 -2.394 1.00 95.94 117 LEU A C 1
ATOM 931 O O . LEU A 1 117 ? 11.476 -0.931 -3.476 1.00 95.94 117 LEU A O 1
ATOM 935 N N . GLU A 1 118 ? 11.387 -2.220 -1.643 1.00 96.50 118 GLU A N 1
ATOM 936 C CA . GLU A 1 118 ? 12.512 -3.088 -2.026 1.00 96.50 118 GLU A CA 1
ATOM 937 C C . GLU A 1 118 ? 12.243 -3.837 -3.335 1.00 96.50 118 GLU A C 1
ATOM 939 O O . GLU A 1 118 ? 13.099 -3.909 -4.223 1.00 96.50 118 GLU A O 1
ATOM 944 N N . LYS A 1 119 ? 11.031 -4.383 -3.475 1.00 95.31 119 LYS A N 1
ATOM 945 C CA . LYS A 1 119 ? 10.593 -5.091 -4.678 1.00 95.31 119 LYS A CA 1
ATOM 946 C C . LYS A 1 119 ? 10.618 -4.170 -5.891 1.00 95.31 119 LYS A C 1
ATOM 948 O O . LYS A 1 119 ? 11.138 -4.556 -6.935 1.00 95.31 119 LYS A O 1
ATOM 953 N N . THR A 1 120 ? 10.103 -2.957 -5.730 1.00 92.44 120 THR A N 1
ATOM 954 C CA . THR A 1 120 ? 10.103 -1.930 -6.772 1.00 92.44 120 THR A CA 1
ATOM 955 C C . THR A 1 120 ? 11.520 -1.557 -7.188 1.00 92.44 120 THR A C 1
ATOM 957 O O . THR A 1 120 ? 11.839 -1.625 -8.371 1.00 92.44 120 THR A O 1
ATOM 960 N N . ALA A 1 121 ? 12.399 -1.268 -6.226 1.00 90.12 121 ALA A N 1
ATOM 961 C CA . ALA A 1 121 ? 13.792 -0.935 -6.507 1.00 90.12 121 ALA A CA 1
ATOM 962 C C . ALA A 1 121 ? 14.505 -2.051 -7.292 1.00 90.12 121 ALA A C 1
ATOM 964 O O . ALA A 1 121 ? 15.275 -1.775 -8.214 1.00 90.12 121 ALA A O 1
ATOM 965 N N . ARG A 1 122 ? 14.223 -3.322 -6.969 1.00 91.62 122 ARG A N 1
ATOM 966 C CA . ARG A 1 122 ? 14.758 -4.463 -7.720 1.00 91.62 122 ARG A CA 1
ATOM 967 C C . ARG A 1 122 ? 14.238 -4.501 -9.160 1.00 91.62 122 ARG A C 1
ATOM 969 O O . ARG A 1 122 ? 15.048 -4.629 -10.072 1.00 91.62 122 ARG A O 1
ATOM 976 N N . LEU A 1 123 ? 12.926 -4.374 -9.360 1.00 88.81 123 LEU A N 1
ATOM 977 C CA . LEU A 1 123 ? 12.303 -4.403 -10.691 1.00 88.81 123 LEU A CA 1
ATOM 978 C C . LEU A 1 123 ? 12.840 -3.287 -11.597 1.00 88.81 123 LEU A C 1
ATOM 980 O O . LEU A 1 123 ? 13.165 -3.517 -12.759 1.00 88.81 123 LEU A O 1
ATOM 984 N N . GLU A 1 124 ? 13.002 -2.086 -11.053 1.00 84.56 124 GLU A N 1
ATOM 985 C CA . GLU A 1 124 ? 13.563 -0.955 -11.792 1.00 84.56 124 GLU A CA 1
ATOM 986 C C . GLU A 1 124 ? 15.039 -1.152 -12.139 1.00 84.56 124 GLU A C 1
ATOM 988 O O . GLU A 1 124 ? 15.481 -0.788 -13.232 1.00 84.56 124 GLU A O 1
ATOM 993 N N . MET A 1 125 ? 15.812 -1.749 -11.228 1.00 85.94 125 MET A N 1
ATOM 994 C CA . MET A 1 125 ? 17.202 -2.099 -11.496 1.00 85.94 125 MET A CA 1
ATOM 995 C C . MET A 1 125 ? 17.307 -3.151 -12.606 1.00 85.94 125 MET A C 1
ATOM 997 O O . MET A 1 125 ? 18.113 -2.980 -13.520 1.00 85.94 125 MET A O 1
ATOM 1001 N N . GLU A 1 126 ? 16.476 -4.196 -12.568 1.00 86.25 126 GLU A N 1
ATOM 1002 C CA . GLU A 1 126 ? 16.397 -5.226 -13.613 1.00 86.25 126 GLU A CA 1
ATOM 1003 C C . GLU A 1 126 ? 16.041 -4.614 -14.977 1.00 86.25 126 GLU A C 1
ATOM 1005 O O . GLU A 1 126 ? 16.733 -4.864 -15.968 1.00 86.25 126 GLU A O 1
ATOM 1010 N N . ALA A 1 127 ? 15.029 -3.741 -15.026 1.00 81.25 127 ALA A N 1
ATOM 1011 C CA . ALA A 1 127 ? 14.630 -3.037 -16.244 1.00 81.25 127 ALA A CA 1
ATOM 1012 C C . ALA A 1 127 ? 15.762 -2.161 -16.807 1.00 81.25 127 ALA A C 1
ATOM 1014 O O . ALA A 1 127 ? 16.021 -2.156 -18.012 1.00 81.25 127 ALA A O 1
ATOM 1015 N N . ARG A 1 128 ? 16.490 -1.455 -15.934 1.00 80.44 128 ARG A N 1
ATOM 1016 C CA . ARG A 1 128 ? 17.628 -0.621 -16.332 1.00 80.44 128 ARG A CA 1
ATOM 1017 C C . ARG A 1 128 ? 18.793 -1.444 -16.881 1.00 80.44 128 ARG A C 1
ATOM 1019 O O . ARG A 1 128 ? 19.415 -1.017 -17.853 1.00 80.44 128 ARG A O 1
ATOM 1026 N N . VAL A 1 129 ? 19.099 -2.592 -16.274 1.00 83.19 129 VAL A N 1
ATOM 1027 C CA . VAL A 1 129 ? 20.139 -3.506 -16.772 1.00 83.19 129 VAL A CA 1
ATOM 1028 C C . VAL A 1 129 ? 19.770 -4.009 -18.165 1.00 83.19 129 VAL A C 1
ATOM 1030 O O . VAL A 1 129 ? 20.586 -3.887 -19.074 1.00 83.19 129 VAL A O 1
ATOM 1033 N N . LEU A 1 130 ? 18.534 -4.483 -18.357 1.00 78.81 130 LEU A N 1
ATOM 1034 C CA . LEU A 1 130 ? 18.038 -4.942 -19.659 1.00 78.81 130 LEU A CA 1
ATOM 1035 C C . LEU A 1 130 ? 18.134 -3.853 -20.735 1.00 78.81 130 LEU A C 1
ATOM 1037 O O . LEU A 1 130 ? 18.610 -4.120 -21.836 1.00 78.81 130 LEU A O 1
ATOM 1041 N N . TYR A 1 131 ? 17.736 -2.621 -20.406 1.00 74.25 131 TYR A N 1
ATOM 1042 C CA . TYR A 1 131 ? 17.834 -1.481 -21.317 1.00 74.25 131 TYR A CA 1
ATOM 1043 C C . TYR A 1 131 ? 19.281 -1.223 -21.766 1.00 74.25 131 TYR A C 1
ATOM 1045 O O . TYR A 1 131 ? 19.558 -1.174 -22.962 1.00 74.25 131 TYR A O 1
ATOM 1053 N N . ILE A 1 132 ? 20.224 -1.138 -20.819 1.00 76.94 132 ILE A N 1
ATOM 1054 C CA . ILE A 1 132 ? 21.647 -0.909 -21.120 1.00 76.94 132 ILE A CA 1
ATOM 1055 C C . ILE A 1 132 ? 22.232 -2.065 -21.943 1.00 76.94 132 ILE A C 1
ATOM 1057 O O . ILE A 1 132 ? 22.997 -1.830 -22.876 1.00 76.94 132 ILE A O 1
ATOM 1061 N N . SER A 1 133 ? 21.886 -3.313 -21.615 1.00 78.94 133 SER A N 1
ATOM 1062 C CA . SER A 1 133 ? 22.343 -4.482 -22.371 1.00 78.94 133 SER A CA 1
ATOM 1063 C C . SER A 1 133 ? 21.878 -4.448 -23.827 1.00 78.94 133 SER A C 1
ATOM 1065 O O . SER A 1 133 ? 22.675 -4.746 -24.714 1.00 78.94 133 SER A O 1
ATOM 1067 N N . ASN A 1 134 ? 20.632 -4.046 -24.083 1.00 76.56 134 ASN A N 1
ATOM 1068 C CA . ASN A 1 134 ? 20.097 -3.948 -25.441 1.00 76.56 134 ASN A CA 1
ATOM 1069 C C . ASN A 1 134 ? 20.771 -2.828 -26.247 1.00 76.56 134 ASN A C 1
ATOM 1071 O O . ASN A 1 134 ? 21.203 -3.076 -27.370 1.00 76.56 134 ASN A O 1
ATOM 1075 N N . GLU A 1 135 ? 20.956 -1.642 -25.659 1.00 78.00 135 GLU A N 1
ATOM 1076 C CA . GLU A 1 135 ? 21.666 -0.522 -26.305 1.00 78.00 135 GLU A CA 1
ATOM 1077 C C . GLU A 1 135 ? 23.101 -0.910 -26.711 1.00 78.00 135 GLU A C 1
ATOM 1079 O O . GLU A 1 135 ? 23.556 -0.594 -27.811 1.00 78.00 135 GLU A O 1
ATOM 1084 N N . LEU A 1 136 ? 23.817 -1.655 -25.858 1.00 83.81 136 LEU A N 1
ATOM 1085 C CA . LEU A 1 136 ? 25.167 -2.139 -26.169 1.00 83.81 136 LEU A CA 1
ATOM 1086 C C . LEU A 1 136 ? 25.187 -3.122 -27.348 1.00 83.81 136 LEU A C 1
ATOM 1088 O O . LEU A 1 136 ? 26.105 -3.064 -28.167 1.00 83.81 136 LEU A O 1
ATOM 1092 N N . ILE A 1 137 ? 24.192 -4.009 -27.449 1.00 85.56 137 ILE A N 1
ATOM 1093 C CA . ILE A 1 137 ? 24.059 -4.951 -28.571 1.00 85.56 137 ILE A CA 1
ATOM 1094 C C . ILE A 1 137 ? 23.784 -4.190 -29.873 1.00 85.56 137 ILE A C 1
ATOM 1096 O O . ILE A 1 137 ? 24.431 -4.459 -30.884 1.00 85.56 137 ILE A O 1
ATOM 1100 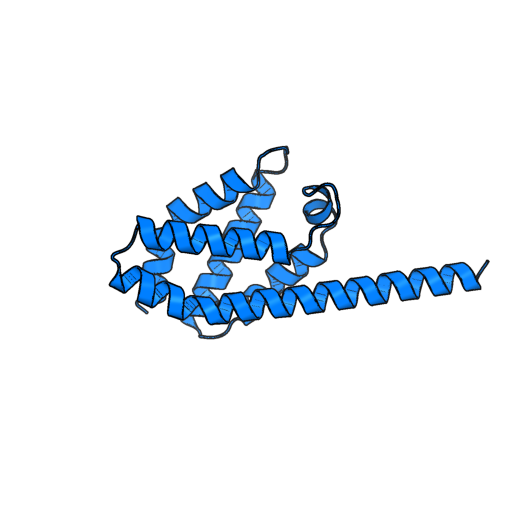N N . GLU A 1 138 ? 22.874 -3.214 -29.851 1.00 81.88 138 GLU A N 1
ATOM 1101 C CA . GLU A 1 138 ? 22.548 -2.395 -31.024 1.00 81.88 138 GLU A CA 1
ATOM 1102 C C . GLU A 1 138 ? 23.750 -1.581 -31.522 1.00 81.88 138 GLU A C 1
ATOM 1104 O O . GLU A 1 138 ? 23.967 -1.466 -32.729 1.00 81.88 138 GLU A O 1
ATOM 1109 N N . MET A 1 139 ? 24.571 -1.054 -30.608 1.00 80.69 139 MET A N 1
ATOM 1110 C CA . MET A 1 139 ? 25.806 -0.347 -30.959 1.00 80.69 139 MET A CA 1
ATOM 1111 C C . MET A 1 139 ? 26.878 -1.263 -31.561 1.00 80.69 139 MET A C 1
ATOM 1113 O O . MET A 1 139 ? 27.651 -0.801 -32.392 1.00 80.69 139 MET A O 1
ATOM 1117 N N . GLN A 1 140 ? 26.944 -2.536 -31.157 1.00 73.62 140 GLN A N 1
ATOM 1118 C CA . GLN A 1 140 ? 27.897 -3.515 -31.703 1.00 73.62 140 GLN A CA 1
ATOM 1119 C C . GLN A 1 140 ? 27.493 -4.062 -33.079 1.00 73.62 140 GLN A C 1
ATOM 1121 O O . GLN A 1 140 ? 28.334 -4.612 -33.787 1.00 73.62 140 GLN A O 1
ATOM 1126 N N . GLN A 1 141 ? 26.213 -3.951 -33.444 1.00 72.44 141 GLN A N 1
ATOM 1127 C CA . GLN A 1 141 ? 25.683 -4.386 -34.741 1.00 72.44 141 GLN A CA 1
ATOM 1128 C C . GLN A 1 141 ? 25.710 -3.281 -35.816 1.00 72.44 141 GLN A C 1
ATOM 1130 O O . GLN A 1 141 ? 25.352 -3.553 -36.964 1.00 72.44 141 GLN A O 1
ATOM 1135 N N . LYS A 1 142 ? 26.128 -2.060 -35.460 1.00 53.16 142 LYS A N 1
ATOM 1136 C CA . LYS A 1 142 ? 26.409 -0.947 -36.381 1.00 53.16 142 LYS A CA 1
ATOM 1137 C C . LYS A 1 142 ? 27.894 -0.861 -36.711 1.00 53.16 142 LYS A C 1
ATOM 1139 O O . LYS A 1 142 ? 28.184 -0.490 -37.869 1.00 53.16 142 LYS A O 1
#